Protein AF-A0A3N0E6U9-F1 (afdb_monomer)

Secondary structure (DSSP, 8-state):
-PPP-SPPPEEGGGS-GGGEE--TTSPPEEE-TTT--EEEEETTEEPP-B-TTSSSBPTTTT-BEE--S-HHHHHHHHHHHHHHHHTSPPPP-PPPPP----PPPP--------

Structure (mmCIF, N/CA/C/O backbone):
data_AF-A0A3N0E6U9-F1
#
_entry.id   AF-A0A3N0E6U9-F1
#
loop_
_atom_site.group_PDB
_atom_site.id
_atom_site.type_symbol
_atom_site.label_atom_id
_atom_site.label_alt_id
_atom_site.label_comp_id
_atom_site.label_asym_id
_atom_site.label_entity_id
_atom_site.label_seq_id
_atom_site.pdbx_PDB_ins_code
_atom_site.Cartn_x
_atom_site.Cartn_y
_atom_site.Cartn_z
_atom_site.occupancy
_atom_site.B_iso_or_equiv
_atom_site.auth_seq_id
_atom_site.auth_comp_id
_atom_site.auth_asym_id
_atom_site.auth_atom_id
_atom_site.pdbx_PDB_model_num
ATOM 1 N N . MET A 1 1 ? -2.438 11.772 -19.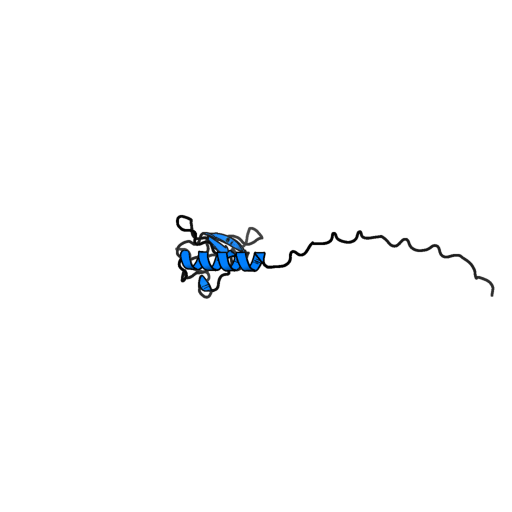300 1.00 59.00 1 MET A N 1
ATOM 2 C CA . MET A 1 1 ? -3.224 10.774 -1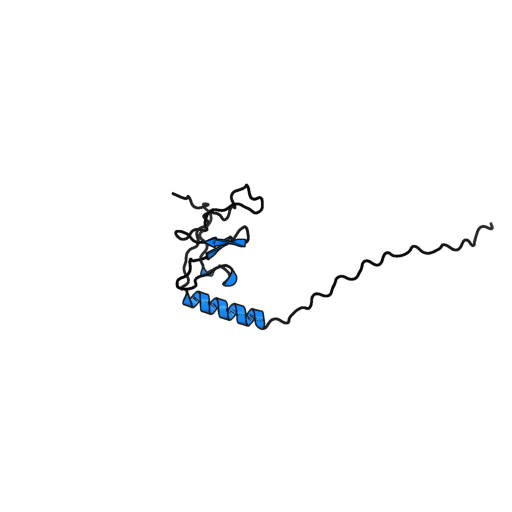8.532 1.00 59.00 1 MET A CA 1
ATOM 3 C C . MET A 1 1 ? -2.353 9.544 -18.297 1.00 59.00 1 MET A C 1
ATOM 5 O O . MET A 1 1 ? -1.831 9.013 -19.267 1.00 59.00 1 MET A O 1
ATOM 9 N N . VAL A 1 2 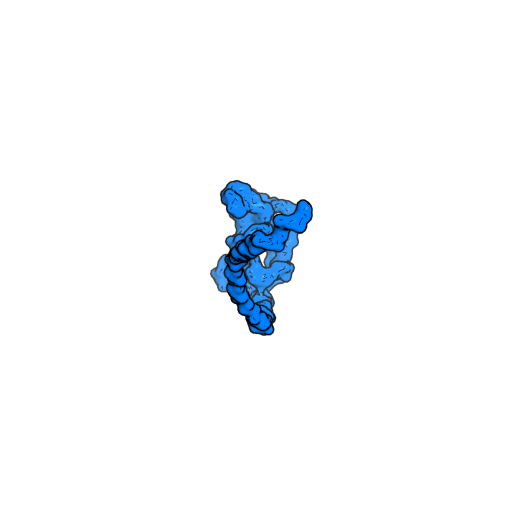? -2.124 9.113 -17.050 1.00 70.00 2 VAL A N 1
ATOM 10 C CA . VAL A 1 2 ? -1.344 7.885 -16.785 1.00 70.00 2 VAL A CA 1
ATOM 11 C C . VAL A 1 2 ? -2.238 6.677 -17.061 1.00 70.00 2 VAL A C 1
ATOM 13 O O . VAL A 1 2 ? -3.300 6.554 -16.455 1.00 70.00 2 VAL A O 1
ATOM 16 N N . ARG A 1 3 ? -1.827 5.803 -17.986 1.00 85.25 3 ARG A N 1
ATOM 17 C CA . ARG A 1 3 ? -2.516 4.530 -18.238 1.00 85.25 3 ARG A CA 1
ATOM 18 C C . ARG A 1 3 ? -2.198 3.546 -17.109 1.00 85.25 3 ARG A C 1
ATOM 20 O O . ARG A 1 3 ? -1.046 3.449 -16.686 1.00 85.25 3 ARG A O 1
ATOM 27 N N . HIS A 1 4 ? -3.218 2.835 -16.636 1.00 92.00 4 HIS A N 1
ATOM 28 C CA . HIS A 1 4 ? -3.042 1.728 -15.695 1.00 92.00 4 HIS A CA 1
ATOM 29 C C . HIS A 1 4 ? -2.279 0.578 -16.367 1.00 92.00 4 HIS A C 1
ATOM 31 O O . HIS A 1 4 ? -2.294 0.436 -17.592 1.00 92.00 4 HIS A O 1
ATOM 37 N N . ASN A 1 5 ? -1.638 -0.276 -15.575 1.00 94.06 5 ASN A N 1
ATOM 38 C CA . ASN A 1 5 ? -0.841 -1.411 -16.063 1.00 94.06 5 ASN A CA 1
ATOM 39 C C . ASN A 1 5 ? -1.668 -2.600 -16.604 1.00 94.06 5 ASN A C 1
ATOM 41 O O . ASN A 1 5 ? -1.114 -3.672 -16.818 1.00 94.06 5 ASN A O 1
ATOM 45 N N . ARG A 1 6 ? -2.980 -2.421 -16.832 1.00 95.06 6 ARG A N 1
ATOM 46 C CA . ARG A 1 6 ? -3.938 -3.444 -17.317 1.00 95.06 6 ARG A CA 1
ATOM 47 C C . ARG A 1 6 ? -4.080 -4.710 -16.453 1.00 95.06 6 ARG A C 1
ATOM 49 O O . ARG A 1 6 ? -4.792 -5.620 -16.859 1.00 95.06 6 ARG A O 1
ATOM 56 N N . ARG A 1 7 ? -3.477 -4.760 -15.264 1.00 96.06 7 ARG A N 1
ATOM 57 C CA . ARG A 1 7 ? -3.649 -5.868 -14.316 1.00 96.06 7 ARG A CA 1
ATOM 58 C C . ARG A 1 7 ? -4.983 -5.767 -13.559 1.00 96.06 7 ARG A C 1
ATOM 60 O O . ARG A 1 7 ? -5.561 -4.672 -13.510 1.00 96.06 7 ARG A O 1
ATOM 67 N N . PRO A 1 8 ? -5.459 -6.874 -12.952 1.00 97.00 8 PRO A N 1
ATOM 68 C CA . PRO A 1 8 ? -6.623 -6.859 -12.071 1.00 97.00 8 PRO A CA 1
ATOM 69 C C . PRO A 1 8 ? -6.489 -5.813 -10.964 1.00 97.00 8 PRO A C 1
ATOM 71 O O . PRO A 1 8 ? -5.385 -5.519 -10.505 1.00 97.00 8 PRO A O 1
ATOM 74 N N . VAL A 1 9 ? -7.612 -5.228 -10.552 1.00 98.00 9 VAL A N 1
ATOM 75 C CA . VAL A 1 9 ? -7.643 -4.267 -9.444 1.00 98.00 9 VAL A CA 1
ATOM 76 C C . VAL A 1 9 ? -7.455 -5.026 -8.137 1.00 98.00 9 VAL A C 1
ATOM 78 O O . VAL A 1 9 ? -8.163 -5.996 -7.901 1.00 98.00 9 VAL A O 1
ATOM 81 N N . ILE A 1 10 ? -6.542 -4.560 -7.288 1.00 97.94 10 ILE A N 1
ATOM 82 C CA . ILE A 1 10 ? -6.316 -5.162 -5.971 1.00 97.94 10 ILE A CA 1
ATOM 83 C C . ILE A 1 10 ? -7.177 -4.403 -4.953 1.00 97.94 10 ILE A C 1
ATOM 85 O O . ILE A 1 10 ? -7.005 -3.186 -4.815 1.00 97.94 10 ILE A O 1
ATOM 89 N N . PRO A 1 11 ? -8.121 -5.045 -4.258 1.00 98.25 11 PRO A N 1
ATOM 90 C CA . PRO A 1 11 ? -8.802 -4.418 -3.136 1.00 98.25 11 PRO A CA 1
ATOM 91 C C . PRO A 1 11 ? -7.835 -4.199 -1.967 1.00 98.25 11 PRO A C 1
ATOM 93 O O . PRO A 1 11 ? -6.970 -5.023 -1.674 1.00 98.25 11 PRO A O 1
ATOM 96 N N . ALA A 1 12 ? -7.981 -3.072 -1.277 1.00 97.31 12 ALA A N 1
ATOM 97 C CA . ALA A 1 12 ? -7.181 -2.745 -0.104 1.00 97.31 12 ALA A CA 1
ATOM 98 C C . ALA A 1 12 ? -7.361 -3.787 1.008 1.00 97.31 12 ALA A C 1
ATOM 100 O O . ALA A 1 12 ? -6.428 -4.037 1.770 1.00 97.31 12 ALA A O 1
ATOM 101 N N . SER A 1 13 ? -8.527 -4.432 1.071 1.00 97.12 13 SER A N 1
ATOM 102 C CA . SER A 1 13 ? -8.810 -5.517 2.002 1.00 97.12 13 SER A CA 1
ATOM 103 C C . SER A 1 13 ? -7.894 -6.733 1.857 1.00 97.12 13 SER A C 1
ATOM 105 O O . SER A 1 13 ? -7.617 -7.372 2.874 1.00 97.12 13 SER A O 1
ATOM 107 N N . GLU A 1 14 ? -7.411 -7.033 0.650 1.00 97.12 14 GLU A N 1
ATOM 108 C CA . GLU A 1 14 ? -6.507 -8.158 0.364 1.00 97.12 14 GLU A CA 1
ATOM 109 C C . GLU A 1 14 ? -5.043 -7.847 0.697 1.00 97.12 14 GLU A C 1
ATOM 111 O O . GLU A 1 14 ? -4.235 -8.757 0.879 1.00 97.12 14 GLU A O 1
ATOM 116 N N . LEU A 1 15 ? -4.685 -6.567 0.821 1.00 96.56 15 LEU A N 1
ATOM 117 C CA . LEU A 1 15 ? -3.346 -6.175 1.242 1.00 96.56 15 LEU A CA 1
ATOM 118 C C . LEU A 1 15 ? -3.146 -6.482 2.728 1.00 96.56 15 LEU A C 1
ATOM 120 O O . LEU A 1 15 ? -4.047 -6.315 3.561 1.00 96.56 15 LEU A O 1
ATOM 124 N N . ARG A 1 16 ? -1.924 -6.884 3.095 1.00 95.88 16 ARG A N 1
ATOM 125 C CA . ARG A 1 16 ? -1.571 -6.973 4.514 1.00 95.88 16 ARG A CA 1
ATOM 126 C C . ARG A 1 16 ? -1.626 -5.569 5.130 1.00 95.88 16 ARG A C 1
ATOM 128 O O . ARG A 1 16 ? -1.229 -4.609 4.466 1.00 95.88 16 ARG A O 1
ATOM 135 N N . PRO A 1 17 ? -2.048 -5.421 6.400 1.00 95.31 17 PRO A N 1
ATOM 136 C CA . PRO A 1 17 ? -2.143 -4.106 7.037 1.00 95.31 17 PRO A CA 1
ATOM 137 C C . PRO A 1 17 ? -0.826 -3.320 7.029 1.00 95.31 17 PRO A C 1
ATOM 139 O O . PRO A 1 17 ? -0.852 -2.102 6.941 1.00 95.31 17 PRO A O 1
ATOM 142 N N . ASN A 1 18 ? 0.319 -4.010 7.044 1.00 95.94 18 ASN A N 1
ATOM 143 C CA . ASN A 1 18 ? 1.659 -3.422 6.972 1.00 95.94 18 ASN A CA 1
ATOM 144 C C . ASN A 1 18 ? 2.148 -3.112 5.542 1.00 95.94 18 ASN A C 1
ATOM 146 O O . ASN A 1 18 ? 3.293 -2.714 5.370 1.00 95.94 18 ASN A O 1
ATOM 150 N N . GLN A 1 19 ? 1.326 -3.329 4.514 1.00 97.69 19 GLN A N 1
ATOM 151 C CA . GLN A 1 19 ? 1.619 -2.982 3.117 1.00 97.69 19 GLN A CA 1
ATOM 152 C C . GLN A 1 19 ? 0.784 -1.796 2.626 1.00 97.69 19 GLN A C 1
ATOM 154 O O . GLN A 1 19 ? 0.892 -1.413 1.466 1.00 97.69 19 GLN A O 1
ATOM 159 N N . LEU A 1 20 ? -0.051 -1.218 3.486 1.00 97.69 20 LEU A N 1
ATOM 160 C CA . LEU A 1 20 ? -0.936 -0.101 3.189 1.00 97.69 20 LEU A CA 1
ATOM 161 C C . LEU A 1 20 ? -0.897 0.864 4.375 1.00 97.69 20 LEU A C 1
ATOM 163 O O . LEU A 1 20 ? -0.890 0.421 5.515 1.00 97.69 20 LEU A O 1
ATOM 167 N N . SER A 1 21 ? -0.894 2.165 4.111 1.00 97.56 21 SER A N 1
ATOM 168 C CA . SER A 1 21 ? -1.066 3.208 5.120 1.00 97.56 21 SER A CA 1
ATOM 169 C C . SER A 1 21 ? -2.307 4.026 4.790 1.00 97.56 21 SER A C 1
ATOM 171 O O . SER A 1 21 ? -2.372 4.622 3.710 1.00 97.56 21 SER A O 1
ATOM 173 N N . LEU A 1 22 ? -3.282 4.035 5.707 1.00 97.12 22 LEU A N 1
ATOM 174 C CA . LEU A 1 22 ? -4.517 4.826 5.622 1.00 97.12 22 LEU A CA 1
ATOM 175 C C . LEU A 1 22 ? -4.645 5.820 6.793 1.00 97.12 22 LEU A C 1
ATOM 177 O O . LEU A 1 22 ? -5.766 6.130 7.194 1.00 97.12 22 LEU A O 1
ATOM 181 N N . TYR A 1 23 ? -3.538 6.291 7.380 1.00 96.25 23 TYR A N 1
ATOM 182 C CA . TYR A 1 23 ? -3.605 7.242 8.495 1.00 96.25 23 TYR A CA 1
ATOM 183 C C . TYR A 1 23 ? -4.391 8.513 8.110 1.00 96.25 23 TYR A C 1
ATOM 185 O O . TYR A 1 23 ? -4.128 9.103 7.058 1.00 96.25 23 TYR A O 1
ATOM 193 N N . PRO A 1 24 ? -5.368 8.951 8.930 1.00 93.69 24 PRO A N 1
ATOM 194 C CA . PRO A 1 24 ? -6.113 10.178 8.665 1.00 93.69 24 PRO A CA 1
ATOM 195 C C . PRO A 1 24 ? -5.187 11.399 8.605 1.00 93.69 24 PRO A C 1
ATOM 197 O O . PRO A 1 24 ? -4.357 11.589 9.486 1.00 93.69 24 PRO A O 1
ATOM 200 N N . GLY A 1 25 ? -5.347 12.238 7.580 1.00 94.12 25 GLY A N 1
ATOM 201 C CA . GLY A 1 25 ? -4.523 13.438 7.380 1.00 94.12 25 GLY A CA 1
ATOM 202 C C . GLY A 1 25 ? -3.189 13.191 6.666 1.00 94.12 25 GLY A C 1
ATOM 203 O O . GLY A 1 25 ? -2.564 14.150 6.218 1.00 94.12 25 GLY A O 1
ATOM 204 N N . GLU A 1 26 ? -2.786 11.934 6.476 1.00 95.50 26 GLU A N 1
ATOM 205 C CA . GLU A 1 26 ? -1.582 11.576 5.728 1.00 95.50 26 GLU A CA 1
ATOM 206 C C . GLU A 1 26 ? -1.906 11.125 4.295 1.00 95.50 26 GLU A C 1
ATOM 208 O O . GLU A 1 26 ? -3.008 10.641 4.006 1.00 95.50 26 GLU A O 1
ATOM 213 N N . PRO A 1 27 ? -0.948 11.239 3.355 1.00 95.69 27 PRO A N 1
ATOM 214 C CA . PRO A 1 27 ? -1.099 10.640 2.041 1.00 95.69 27 PRO A CA 1
ATOM 215 C C . PRO A 1 27 ? -1.278 9.127 2.152 1.00 95.69 27 PRO A C 1
ATOM 217 O O . PRO A 1 27 ? -0.476 8.434 2.775 1.00 95.69 27 PRO A O 1
ATOM 220 N N . THR A 1 28 ? -2.276 8.586 1.458 1.00 97.44 28 THR A N 1
ATOM 221 C CA . THR A 1 28 ? -2.409 7.136 1.333 1.00 97.44 28 THR A CA 1
ATOM 222 C C . THR A 1 28 ? -1.178 6.554 0.643 1.00 97.44 28 THR A C 1
ATOM 224 O O . THR A 1 28 ? -0.854 6.924 -0.491 1.00 97.44 28 THR A O 1
ATOM 227 N N . MET A 1 29 ? -0.515 5.605 1.298 1.00 98.19 29 MET A N 1
ATOM 228 C CA . MET A 1 29 ? 0.659 4.922 0.757 1.00 98.19 29 MET A CA 1
ATOM 229 C C . MET A 1 29 ? 0.441 3.422 0.688 1.00 98.19 29 MET A C 1
ATOM 231 O O . MET A 1 29 ? -0.290 2.850 1.487 1.00 98.19 29 MET A O 1
ATOM 235 N N . VAL A 1 30 ? 1.108 2.771 -0.255 1.00 98.19 30 VAL A N 1
ATOM 236 C CA . VAL A 1 30 ? 1.069 1.324 -0.425 1.00 98.19 30 VAL A CA 1
ATOM 237 C C . VAL A 1 30 ? 2.456 0.816 -0.799 1.00 98.19 30 VAL A C 1
ATOM 239 O O . VAL A 1 30 ? 3.175 1.451 -1.575 1.00 98.19 30 VAL A O 1
ATOM 242 N N . ALA A 1 31 ? 2.845 -0.327 -0.253 1.00 98.06 31 ALA A N 1
ATOM 243 C CA . ALA A 1 31 ? 3.997 -1.069 -0.734 1.00 98.06 31 ALA A CA 1
ATOM 244 C C . ALA A 1 31 ? 3.663 -1.634 -2.120 1.00 98.06 31 ALA A C 1
ATOM 246 O O . ALA A 1 31 ? 2.658 -2.323 -2.297 1.00 98.06 31 ALA A O 1
ATOM 247 N N . CYS A 1 32 ? 4.487 -1.328 -3.120 1.00 97.00 32 CYS A N 1
ATOM 248 C CA . CYS A 1 32 ? 4.307 -1.858 -4.467 1.00 97.00 32 CYS A CA 1
ATOM 249 C C . CYS A 1 32 ? 4.246 -3.400 -4.427 1.00 97.00 32 CYS A C 1
ATOM 251 O O . CYS A 1 32 ? 5.140 -4.007 -3.835 1.00 97.00 32 CYS A O 1
ATOM 253 N N . PRO A 1 33 ? 3.252 -4.050 -5.062 1.00 94.88 33 PRO A N 1
ATOM 254 C CA . PRO A 1 33 ? 3.107 -5.505 -4.993 1.00 94.88 33 PRO A CA 1
ATOM 255 C C . PRO A 1 33 ? 4.245 -6.267 -5.686 1.00 94.88 33 PRO A C 1
ATOM 257 O O . PRO A 1 33 ? 4.479 -7.421 -5.350 1.00 94.88 33 PRO A O 1
ATOM 260 N N . ASP A 1 34 ? 4.963 -5.634 -6.620 1.00 95.75 34 ASP A N 1
ATOM 261 C CA . ASP A 1 34 ? 6.059 -6.275 -7.355 1.00 95.75 34 ASP A CA 1
ATOM 262 C C . ASP A 1 34 ? 7.431 -6.059 -6.697 1.00 95.75 34 ASP A C 1
ATOM 264 O O . ASP A 1 34 ? 8.226 -6.987 -6.628 1.00 95.75 34 ASP A O 1
ATOM 268 N N . CYS A 1 35 ? 7.739 -4.846 -6.222 1.00 95.12 35 CYS A N 1
ATOM 269 C CA . CYS A 1 35 ? 9.076 -4.520 -5.696 1.00 95.12 35 CYS A CA 1
ATOM 270 C C . CYS A 1 35 ? 9.111 -4.196 -4.196 1.00 95.12 35 CYS A C 1
ATOM 272 O O . CYS A 1 35 ? 10.173 -3.898 -3.661 1.00 95.12 35 CYS A O 1
ATOM 274 N N . GLY A 1 36 ? 7.961 -4.179 -3.518 1.00 95.69 36 GLY A N 1
ATOM 275 C CA . GLY A 1 36 ? 7.847 -3.894 -2.083 1.00 95.69 36 GLY A CA 1
ATOM 276 C C . GLY A 1 36 ? 8.091 -2.437 -1.680 1.00 95.69 36 GLY A C 1
ATOM 277 O O . GLY A 1 36 ? 7.816 -2.064 -0.543 1.00 95.69 36 GLY A O 1
ATOM 278 N N . ALA A 1 37 ? 8.568 -1.585 -2.587 1.00 95.94 37 ALA A N 1
ATOM 279 C CA . ALA A 1 37 ? 8.887 -0.206 -2.256 1.00 95.94 37 ALA A CA 1
ATOM 280 C C . ALA A 1 37 ? 7.620 0.619 -1.975 1.00 95.94 37 ALA A C 1
ATOM 282 O O . ALA A 1 37 ? 6.636 0.542 -2.714 1.00 95.94 37 ALA A O 1
ATOM 283 N N . TRP A 1 38 ? 7.657 1.445 -0.929 1.00 97.50 38 TRP A N 1
ATOM 284 C CA . TRP A 1 38 ? 6.536 2.298 -0.532 1.00 97.50 38 TRP A CA 1
ATOM 285 C C . TRP A 1 38 ? 6.301 3.423 -1.528 1.00 97.50 38 TRP A C 1
ATOM 287 O O . TRP A 1 38 ? 7.218 4.170 -1.876 1.00 97.50 38 TRP A O 1
ATOM 297 N N . ARG A 1 39 ? 5.064 3.549 -2.003 1.00 97.62 39 ARG A N 1
ATOM 298 C CA . ARG A 1 39 ? 4.660 4.557 -2.981 1.00 97.62 39 ARG A CA 1
ATOM 299 C C . ARG A 1 39 ? 3.337 5.177 -2.574 1.00 97.62 39 ARG A C 1
ATOM 301 O O . ARG A 1 39 ? 2.444 4.506 -2.068 1.00 97.62 39 ARG A O 1
ATOM 308 N N . VAL A 1 40 ? 3.192 6.461 -2.868 1.00 97.44 40 VAL A N 1
ATOM 309 C CA . VAL A 1 40 ? 1.915 7.159 -2.710 1.00 97.44 40 VAL A CA 1
ATOM 310 C C . VAL A 1 40 ? 0.885 6.605 -3.699 1.00 97.44 40 VAL A C 1
ATOM 312 O O . VAL A 1 40 ? 1.206 6.337 -4.865 1.00 97.44 40 VAL A O 1
ATOM 315 N N . LEU A 1 41 ? -0.360 6.461 -3.252 1.00 96.12 41 LEU A N 1
ATOM 316 C CA . LEU A 1 41 ? -1.495 6.216 -4.133 1.00 96.12 41 LEU A CA 1
ATOM 317 C C . LEU A 1 41 ? -1.997 7.545 -4.696 1.00 96.12 41 LEU A C 1
ATOM 319 O O . LEU A 1 41 ? -2.385 8.448 -3.962 1.00 96.12 41 LEU A O 1
ATOM 323 N N . ARG A 1 42 ? -2.025 7.665 -6.025 1.00 94.00 42 ARG A N 1
ATOM 324 C CA . ARG A 1 42 ? -2.613 8.814 -6.726 1.00 94.00 42 ARG A CA 1
ATOM 325 C C . ARG A 1 42 ? -3.755 8.328 -7.594 1.00 94.00 42 ARG A C 1
ATOM 327 O O . ARG A 1 42 ? -3.537 7.496 -8.470 1.00 94.00 42 ARG A O 1
ATOM 334 N N . ARG A 1 43 ? -4.965 8.856 -7.372 1.00 93.00 43 ARG A N 1
ATOM 335 C CA . ARG A 1 43 ? -6.184 8.440 -8.100 1.00 93.00 43 ARG A CA 1
ATOM 336 C C . ARG A 1 43 ? -6.369 6.916 -8.061 1.00 93.00 43 ARG A C 1
ATOM 338 O O . ARG A 1 43 ? -6.558 6.285 -9.099 1.00 93.00 43 ARG A O 1
ATOM 345 N N . SER A 1 44 ? -6.210 6.333 -6.872 1.00 95.00 44 SER A N 1
ATOM 346 C CA . SER A 1 44 ? -6.330 4.884 -6.652 1.00 95.00 44 SER A CA 1
ATOM 347 C C . SER A 1 44 ? -5.318 4.038 -7.444 1.00 95.00 44 SER A C 1
ATOM 349 O O . SER A 1 44 ? -5.574 2.873 -7.740 1.00 95.00 44 SER A O 1
ATOM 351 N N . MET A 1 45 ? -4.164 4.609 -7.811 1.00 97.31 45 MET A N 1
ATOM 352 C CA . MET A 1 45 ? -3.084 3.901 -8.501 1.00 97.31 45 MET A CA 1
ATOM 353 C C . MET A 1 45 ? -1.736 4.092 -7.813 1.00 97.31 45 MET A C 1
ATOM 355 O O . MET A 1 45 ? -1.407 5.195 -7.373 1.00 97.31 45 MET A O 1
ATOM 359 N N . VAL A 1 46 ? -0.931 3.030 -7.790 1.00 97.69 46 VAL A N 1
ATOM 360 C CA . VAL A 1 46 ? 0.471 3.075 -7.354 1.00 97.69 46 VAL A CA 1
ATOM 361 C C . VAL A 1 46 ? 1.230 4.065 -8.233 1.00 97.69 46 VAL A C 1
ATOM 363 O O . VAL A 1 46 ? 1.231 3.930 -9.463 1.00 97.69 46 VAL A O 1
ATOM 366 N N . ALA A 1 47 ? 1.883 5.057 -7.622 1.00 96.81 47 ALA A N 1
ATOM 367 C CA . ALA A 1 47 ? 2.680 6.026 -8.364 1.00 96.81 47 ALA A CA 1
ATOM 368 C C . ALA A 1 47 ? 3.722 5.319 -9.264 1.00 96.81 47 ALA A C 1
ATOM 370 O O . ALA A 1 47 ? 4.390 4.378 -8.812 1.00 96.81 47 ALA A O 1
ATOM 371 N N . PRO A 1 48 ? 3.871 5.732 -10.538 1.00 95.88 48 PRO A N 1
ATOM 372 C CA . PRO A 1 48 ? 4.882 5.164 -11.422 1.00 95.88 48 PRO A CA 1
ATOM 373 C C . PRO A 1 48 ? 6.289 5.295 -10.838 1.00 95.88 48 PRO A C 1
ATOM 375 O O . PRO A 1 48 ? 6.642 6.342 -10.303 1.00 95.88 48 PRO A O 1
ATOM 378 N N . HIS A 1 49 ? 7.086 4.236 -10.949 1.00 95.56 49 HIS A N 1
ATOM 379 C CA . HIS A 1 49 ? 8.449 4.193 -10.425 1.00 95.56 49 HIS A CA 1
ATOM 380 C C . HIS A 1 49 ? 9.311 3.183 -11.195 1.00 95.56 49 HIS A C 1
ATOM 382 O O . HIS A 1 49 ? 8.824 2.413 -12.033 1.00 95.56 49 HIS A O 1
ATOM 388 N N . ARG A 1 50 ? 10.61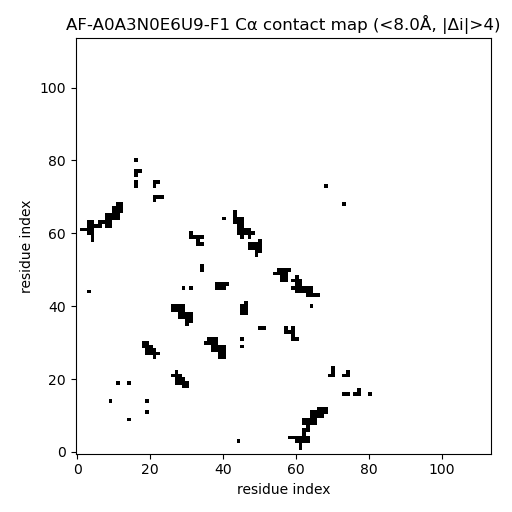5 3.207 -10.918 1.00 95.69 50 ARG A N 1
ATOM 389 C CA . ARG A 1 50 ? 11.598 2.287 -11.499 1.00 95.69 50 ARG A CA 1
ATOM 390 C C . ARG A 1 50 ? 11.728 1.011 -10.671 1.00 95.69 50 ARG A C 1
ATOM 392 O O . ARG A 1 50 ? 11.400 1.014 -9.483 1.00 95.69 50 ARG A O 1
ATOM 399 N N . ALA A 1 51 ? 12.134 -0.077 -11.318 1.00 93.31 51 ALA A N 1
ATOM 400 C CA . ALA A 1 51 ? 12.496 -1.319 -10.648 1.00 93.31 51 ALA A CA 1
ATOM 401 C C . ALA A 1 51 ? 13.818 -1.155 -9.872 1.00 93.31 51 ALA A C 1
ATOM 403 O O . ALA A 1 51 ? 14.402 -0.070 -9.842 1.00 93.31 51 ALA A O 1
ATOM 404 N N . ALA A 1 52 ? 14.279 -2.229 -9.226 1.00 88.69 52 ALA A N 1
ATOM 405 C CA . ALA A 1 52 ? 15.516 -2.216 -8.442 1.00 88.69 52 ALA A CA 1
ATOM 406 C C . ALA A 1 52 ? 16.764 -1.888 -9.285 1.00 88.69 52 ALA A C 1
ATOM 408 O O . ALA A 1 52 ? 17.723 -1.339 -8.759 1.00 88.69 52 ALA A O 1
ATOM 409 N N . ASP A 1 53 ? 16.722 -2.160 -10.592 1.00 91.50 53 ASP A N 1
ATOM 410 C CA . ASP A 1 53 ? 17.777 -1.802 -11.547 1.00 91.50 53 ASP A CA 1
ATOM 411 C C . ASP A 1 53 ? 17.876 -0.290 -11.845 1.00 91.50 53 ASP A C 1
ATOM 413 O O . ASP A 1 53 ? 18.752 0.131 -12.596 1.00 91.50 53 ASP A O 1
ATOM 417 N N . GLY A 1 54 ? 16.954 0.530 -11.323 1.00 90.62 54 GLY A N 1
ATOM 418 C CA . GLY A 1 54 ? 16.898 1.980 -11.534 1.00 90.62 54 GLY A CA 1
ATOM 419 C C . GLY A 1 54 ? 16.477 2.427 -12.942 1.00 90.62 54 GLY A C 1
ATOM 420 O O . GLY A 1 54 ? 16.106 3.587 -13.128 1.00 90.62 54 GLY A O 1
ATOM 421 N N . ASN A 1 55 ? 16.437 1.521 -13.917 1.00 92.88 55 ASN A N 1
ATOM 422 C CA . ASN A 1 55 ? 16.289 1.839 -15.336 1.00 92.88 55 ASN A CA 1
ATOM 423 C C . ASN A 1 55 ? 14.939 1.386 -15.889 1.00 92.88 55 ASN A C 1
ATOM 425 O O . ASN A 1 55 ? 14.231 2.156 -16.555 1.00 92.88 55 ASN A O 1
ATOM 429 N N . THR A 1 56 ? 14.519 0.161 -15.590 1.00 95.31 56 THR A N 1
ATOM 430 C CA . THR A 1 56 ? 13.264 -0.371 -16.115 1.00 95.31 56 THR A CA 1
ATOM 431 C C . THR A 1 56 ? 12.080 0.149 -15.308 1.00 95.31 56 THR A C 1
ATOM 433 O O . THR A 1 56 ? 12.170 0.490 -14.126 1.00 95.31 56 THR A O 1
ATOM 436 N N . ARG A 1 57 ? 10.926 0.296 -15.964 1.00 95.19 57 ARG A N 1
ATOM 437 C CA . ARG A 1 57 ? 9.689 0.651 -15.261 1.00 95.19 57 ARG A CA 1
ATOM 438 C C . ARG A 1 57 ? 9.232 -0.559 -14.453 1.00 95.19 57 ARG A C 1
ATOM 440 O O . ARG A 1 57 ? 9.058 -1.632 -15.019 1.00 95.19 57 ARG A O 1
ATOM 447 N N . CYS A 1 58 ? 8.961 -0.369 -13.161 1.00 97.12 58 CYS A N 1
ATOM 448 C CA . CYS A 1 58 ? 8.449 -1.458 -12.335 1.00 97.12 58 CYS A CA 1
ATOM 449 C C . CYS A 1 58 ? 7.069 -1.918 -12.859 1.00 97.12 58 CYS A C 1
ATOM 451 O O . CYS A 1 58 ? 6.209 -1.051 -13.067 1.00 97.12 58 CYS A O 1
ATOM 453 N N . PRO A 1 59 ? 6.813 -3.232 -13.029 1.00 96.00 59 PRO A N 1
ATOM 454 C CA . PRO A 1 59 ? 5.519 -3.748 -13.496 1.00 96.00 59 PRO A CA 1
ATOM 455 C C . PRO A 1 59 ? 4.321 -3.351 -12.613 1.00 96.00 59 PRO A C 1
ATOM 457 O O . PRO A 1 59 ? 3.205 -3.174 -13.111 1.00 96.00 59 PRO A O 1
ATOM 460 N N . GLY A 1 60 ? 4.564 -3.121 -11.319 1.00 96.75 60 GLY A N 1
ATOM 461 C CA . GLY A 1 60 ? 3.567 -2.633 -10.359 1.00 96.75 60 GLY A CA 1
ATOM 462 C C . GLY A 1 60 ? 3.254 -1.139 -10.471 1.00 96.75 60 GLY A C 1
ATOM 463 O O . GLY A 1 60 ? 2.351 -0.629 -9.810 1.00 96.75 60 GLY A O 1
ATOM 464 N N . SER A 1 61 ? 3.968 -0.402 -11.324 1.00 96.62 61 SER A N 1
ATOM 465 C CA . SER A 1 61 ? 3.665 1.002 -11.611 1.00 96.62 61 SER A CA 1
ATOM 466 C C . SER A 1 61 ? 2.269 1.158 -12.200 1.00 96.62 61 SER A C 1
ATOM 468 O O . SER A 1 61 ? 1.942 0.506 -13.186 1.00 96.62 61 SER A O 1
ATOM 470 N N . ALA A 1 62 ? 1.489 2.115 -11.698 1.00 96.88 62 ALA A N 1
ATOM 471 C CA . ALA A 1 62 ? 0.104 2.339 -12.116 1.00 96.88 62 ALA A CA 1
ATOM 472 C C . ALA A 1 62 ? -0.822 1.121 -11.907 1.00 96.88 62 ALA A C 1
ATOM 474 O O . ALA A 1 62 ? -1.849 1.000 -12.581 1.00 96.88 62 ALA A O 1
ATOM 475 N N . GLN A 1 63 ? -0.471 0.236 -10.967 1.00 97.88 63 GLN A N 1
ATOM 476 C CA . GLN A 1 63 ? -1.370 -0.787 -10.444 1.00 97.88 63 GLN A CA 1
ATOM 477 C C . GLN A 1 63 ? -2.559 -0.119 -9.753 1.00 97.88 63 GLN A C 1
ATOM 479 O O . GLN A 1 63 ? -2.370 0.781 -8.934 1.00 97.88 63 GLN A O 1
ATOM 484 N N . ARG A 1 64 ? -3.780 -0.555 -10.073 1.00 97.81 64 ARG A N 1
ATOM 485 C CA . ARG A 1 64 ? -5.003 -0.050 -9.439 1.00 97.81 64 ARG A CA 1
ATOM 486 C C . ARG A 1 64 ? -5.220 -0.723 -8.091 1.00 97.81 64 ARG A C 1
ATOM 488 O O . ARG A 1 64 ? -5.221 -1.953 -8.023 1.00 97.81 64 ARG A O 1
ATOM 495 N N . ILE A 1 65 ? -5.448 0.099 -7.070 1.00 97.62 65 ILE A N 1
ATOM 496 C CA . ILE A 1 65 ? -5.827 -0.315 -5.722 1.00 97.62 65 ILE A CA 1
ATOM 497 C C . ILE A 1 65 ? -7.215 0.256 -5.417 1.00 97.62 65 ILE A C 1
ATOM 499 O O . ILE A 1 65 ? -7.397 1.474 -5.430 1.00 97.62 65 ILE A O 1
ATOM 503 N N . ARG A 1 66 ? -8.202 -0.601 -5.147 1.00 97.81 66 ARG A N 1
ATOM 504 C CA . ARG A 1 66 ? -9.542 -0.173 -4.720 1.00 97.81 66 ARG A CA 1
ATOM 505 C C . ARG A 1 66 ? -9.541 0.006 -3.206 1.00 97.81 66 ARG A C 1
ATOM 507 O O . ARG A 1 66 ? -9.384 -0.969 -2.486 1.00 97.81 66 ARG A O 1
ATOM 514 N N . LEU A 1 67 ? -9.732 1.234 -2.729 1.00 96.75 67 LEU A N 1
ATOM 515 C CA . LEU A 1 67 ? -9.844 1.521 -1.297 1.00 96.75 67 LEU A CA 1
ATOM 516 C C . LEU A 1 67 ? -11.240 1.133 -0.795 1.00 96.75 67 LEU A C 1
ATOM 518 O O . LEU A 1 67 ? -12.162 1.939 -0.816 1.00 96.75 67 LEU A O 1
ATOM 522 N N . ASP A 1 68 ? -11.392 -0.122 -0.392 1.00 97.38 68 ASP A N 1
ATOM 523 C CA . ASP A 1 68 ? -12.619 -0.706 0.161 1.00 97.38 68 ASP A CA 1
ATOM 524 C C . ASP A 1 68 ? -12.583 -0.882 1.685 1.00 97.38 68 ASP A C 1
ATOM 526 O O . ASP A 1 68 ? -13.489 -1.465 2.276 1.00 97.38 68 ASP A O 1
ATOM 530 N N . LEU A 1 69 ? -11.544 -0.345 2.323 1.00 95.06 69 LEU A N 1
ATOM 531 C CA . LEU A 1 69 ? -11.412 -0.241 3.767 1.00 95.06 69 LEU A CA 1
ATOM 532 C C . LEU A 1 69 ? -11.474 1.222 4.190 1.00 95.06 69 LEU A C 1
ATOM 534 O O . LEU A 1 69 ? -10.889 2.095 3.547 1.00 95.06 69 LEU A O 1
ATOM 538 N N . THR A 1 70 ? -12.113 1.474 5.328 1.00 96.50 70 THR A N 1
ATOM 539 C CA . THR A 1 70 ? -12.009 2.766 6.006 1.00 96.50 70 THR A CA 1
ATOM 540 C C . THR A 1 70 ? -10.683 2.859 6.776 1.00 96.50 70 THR A C 1
ATOM 542 O O . THR A 1 70 ? -10.144 1.826 7.193 1.00 96.50 70 THR A O 1
ATOM 545 N N . PRO A 1 71 ? -10.167 4.076 7.041 1.00 96.94 71 PRO A N 1
ATOM 546 C CA . PRO A 1 71 ? -9.017 4.282 7.925 1.00 96.94 71 PRO A CA 1
ATOM 547 C C . PRO A 1 71 ? -9.144 3.576 9.282 1.00 96.94 71 PRO A C 1
ATOM 549 O O . PRO A 1 71 ? -8.206 2.923 9.729 1.00 96.94 71 PRO A O 1
ATOM 552 N N . GLY A 1 72 ? -10.324 3.640 9.912 1.00 97.31 72 GLY A N 1
ATOM 553 C CA . GLY A 1 72 ? -10.581 2.983 11.197 1.00 97.31 72 GLY A CA 1
ATOM 554 C C . GLY A 1 72 ? -10.525 1.455 11.115 1.00 97.31 72 GLY A C 1
ATOM 555 O O . GLY A 1 72 ? -9.894 0.819 11.956 1.00 97.31 72 GLY A O 1
ATOM 556 N N . ALA A 1 73 ? -11.115 0.858 10.072 1.00 97.38 73 ALA A N 1
ATOM 557 C CA . ALA A 1 73 ? -11.063 -0.590 9.861 1.00 97.38 73 ALA A CA 1
ATOM 558 C C . ALA A 1 73 ? -9.632 -1.077 9.580 1.00 97.38 73 ALA A C 1
ATOM 560 O O . ALA A 1 73 ? -9.212 -2.119 10.086 1.00 97.38 73 ALA A O 1
ATOM 561 N N . TRP A 1 74 ? -8.861 -0.314 8.802 1.00 97.94 74 TRP A N 1
ATOM 562 C CA . TRP A 1 74 ? -7.444 -0.594 8.584 1.00 97.94 74 TRP A CA 1
ATOM 563 C C . TRP A 1 74 ? -6.632 -0.490 9.881 1.00 97.94 74 TRP A C 1
ATOM 565 O O . TRP A 1 74 ? -5.862 -1.404 10.174 1.00 97.94 74 TRP A O 1
ATOM 575 N N . LEU A 1 75 ? -6.844 0.552 10.693 1.00 97.44 75 LEU A N 1
ATOM 576 C CA . LEU A 1 75 ? -6.142 0.720 11.966 1.00 97.44 75 LEU A CA 1
ATOM 577 C C . LEU A 1 75 ? -6.446 -0.432 12.933 1.00 97.44 75 LEU A C 1
ATOM 579 O O . LEU A 1 75 ? -5.526 -0.984 13.532 1.00 97.44 75 LEU A O 1
ATOM 583 N N . ALA A 1 76 ? -7.708 -0.857 13.034 1.00 97.12 76 ALA A N 1
ATOM 584 C CA . ALA A 1 76 ? -8.087 -2.015 13.842 1.00 97.12 76 ALA A CA 1
ATOM 585 C C . ALA A 1 76 ? -7.358 -3.292 13.381 1.00 97.12 76 ALA A C 1
ATOM 587 O O . ALA A 1 76 ? -6.787 -4.016 14.197 1.00 97.12 76 ALA A O 1
ATOM 588 N N . ARG A 1 77 ? -7.297 -3.536 12.062 1.00 97.38 77 ARG A N 1
ATOM 589 C CA . ARG A 1 77 ? -6.540 -4.661 11.485 1.00 97.38 77 ARG A CA 1
ATOM 590 C C . ARG A 1 77 ? -5.042 -4.569 11.770 1.00 97.38 77 ARG A C 1
ATOM 592 O O . ARG A 1 77 ? -4.420 -5.597 12.029 1.00 97.38 77 ARG A O 1
ATOM 599 N N . LEU A 1 78 ? -4.464 -3.369 11.707 1.00 97.06 78 LEU A N 1
ATOM 600 C CA . LEU A 1 78 ? -3.055 -3.143 12.017 1.00 97.06 78 LEU A CA 1
ATOM 601 C C . LEU A 1 78 ? -2.760 -3.488 13.480 1.00 97.06 78 LEU A C 1
ATOM 603 O O . LEU A 1 78 ? -1.832 -4.249 13.733 1.00 97.06 78 LEU A O 1
ATOM 607 N N . ARG A 1 79 ? -3.592 -3.031 14.424 1.00 97.31 79 ARG A N 1
ATOM 608 C CA . ARG A 1 79 ? -3.424 -3.348 15.852 1.00 97.31 79 ARG A CA 1
ATOM 609 C C . ARG A 1 79 ? -3.530 -4.838 16.141 1.00 97.31 79 ARG A C 1
ATOM 611 O O . ARG A 1 79 ? -2.685 -5.373 16.848 1.00 97.31 79 ARG A O 1
ATOM 618 N N . ILE A 1 80 ? -4.495 -5.532 15.533 1.00 96.75 80 ILE A N 1
ATOM 619 C CA . ILE A 1 80 ? -4.589 -6.996 15.644 1.00 96.75 80 ILE A CA 1
ATOM 620 C C . ILE A 1 80 ? -3.297 -7.651 15.137 1.00 96.75 80 ILE A C 1
ATOM 622 O O . I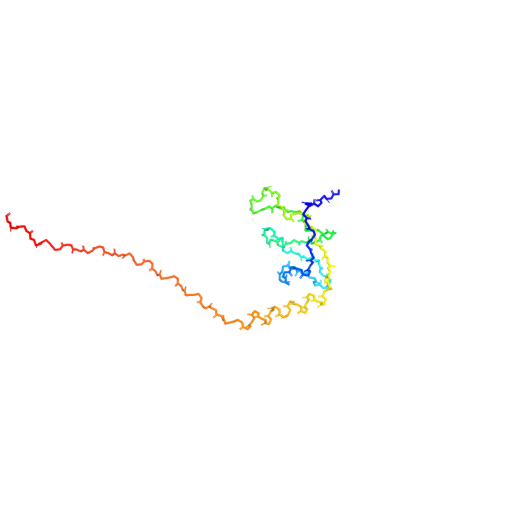LE A 1 80 ? -2.743 -8.518 15.810 1.00 96.75 80 ILE A O 1
ATOM 626 N N . ALA A 1 81 ? -2.790 -7.230 13.974 1.00 94.81 81 ALA A N 1
ATOM 627 C CA . ALA A 1 81 ? -1.562 -7.781 13.408 1.00 94.81 81 ALA A CA 1
ATOM 628 C C . ALA A 1 81 ? -0.332 -7.525 14.298 1.00 94.81 81 ALA A C 1
ATOM 630 O O . ALA A 1 81 ? 0.497 -8.420 14.451 1.00 94.81 81 ALA A O 1
ATOM 631 N N . GLU A 1 82 ? -0.227 -6.344 14.908 1.00 95.56 82 GLU A N 1
ATOM 632 C CA . GLU A 1 82 ? 0.829 -6.003 15.868 1.00 95.56 82 GLU A CA 1
ATOM 633 C C . GLU A 1 82 ? 0.752 -6.868 17.129 1.00 95.56 82 GLU A C 1
ATOM 635 O O . GLU A 1 82 ? 1.762 -7.447 17.525 1.00 95.56 82 GLU A O 1
ATOM 640 N N . THR A 1 83 ? -0.438 -7.033 17.719 1.00 95.12 83 THR A N 1
ATOM 641 C CA . THR A 1 83 ? -0.637 -7.923 18.872 1.00 95.12 83 THR A CA 1
ATOM 642 C C . THR A 1 83 ? -0.2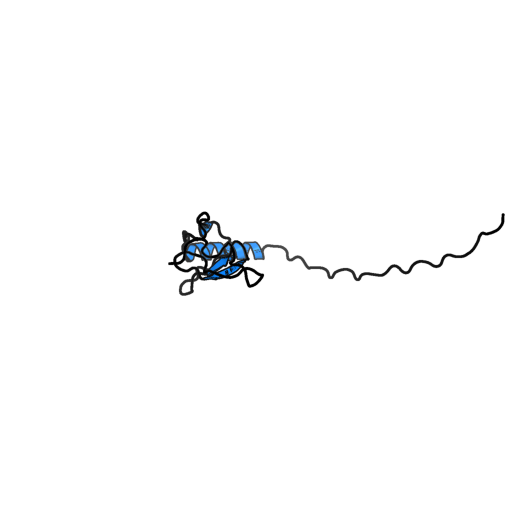16 -9.351 18.532 1.00 95.12 83 THR A C 1
ATOM 644 O O . T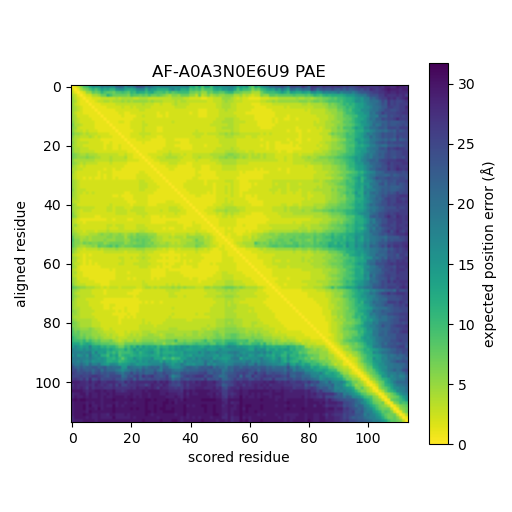HR A 1 83 ? 0.572 -9.950 19.257 1.00 95.12 83 THR A O 1
ATOM 647 N N . GLN A 1 84 ? -0.670 -9.887 17.396 1.00 93.12 84 GLN A N 1
ATOM 648 C CA . GLN A 1 84 ? -0.307 -11.238 16.956 1.00 93.12 84 GLN A CA 1
ATOM 649 C C . GLN A 1 84 ? 1.193 -11.388 16.681 1.00 93.12 84 GLN A C 1
ATOM 651 O O . GLN A 1 84 ? 1.766 -12.440 16.954 1.00 93.12 84 GLN A O 1
ATOM 656 N N . ALA A 1 85 ? 1.846 -10.354 16.146 1.00 91.12 85 ALA A N 1
ATOM 657 C CA . ALA A 1 85 ? 3.291 -10.356 15.960 1.00 91.12 85 ALA A CA 1
ATOM 658 C C . ALA A 1 85 ? 4.037 -10.348 17.303 1.00 91.12 85 ALA A C 1
ATOM 660 O O . ALA A 1 85 ? 5.010 -11.084 17.443 1.00 91.12 85 ALA A O 1
ATOM 661 N N . GLY A 1 86 ? 3.558 -9.580 18.285 1.00 90.56 86 GLY A N 1
ATOM 662 C CA . GLY A 1 86 ? 4.135 -9.505 19.630 1.00 90.56 86 GLY A CA 1
ATOM 663 C C . GLY A 1 86 ? 3.989 -10.790 20.451 1.00 90.56 86 GLY A C 1
ATOM 664 O O . GLY A 1 86 ? 4.840 -11.073 21.286 1.00 90.56 86 GLY A O 1
ATOM 665 N N . LEU A 1 87 ? 2.962 -11.605 20.184 1.00 91.94 87 LEU A N 1
ATOM 666 C CA . LEU A 1 87 ? 2.788 -12.922 20.817 1.00 91.94 87 LEU A CA 1
ATOM 667 C C . LEU A 1 87 ? 3.793 -13.977 20.323 1.00 91.94 87 LEU A C 1
ATOM 669 O O . LEU A 1 87 ? 3.895 -15.055 20.910 1.00 91.94 87 LEU A O 1
ATOM 673 N N . ARG A 1 88 ? 4.521 -13.715 19.231 1.00 87.50 88 ARG A N 1
ATOM 674 C CA . ARG A 1 88 ? 5.492 -14.675 18.694 1.00 87.50 88 ARG A CA 1
ATOM 675 C C . ARG A 1 88 ? 6.700 -14.763 19.616 1.00 87.50 88 ARG A C 1
ATOM 677 O O . ARG A 1 88 ? 7.249 -13.749 20.040 1.00 87.50 88 ARG A O 1
ATOM 684 N N . ARG A 1 89 ? 7.165 -15.989 19.870 1.00 86.94 89 ARG A N 1
ATOM 685 C CA . ARG A 1 89 ? 8.416 -16.212 20.597 1.00 86.94 89 ARG A CA 1
ATOM 686 C C . ARG A 1 89 ? 9.574 -15.598 19.798 1.00 86.94 89 ARG A C 1
ATOM 688 O O . ARG A 1 89 ? 9.723 -15.942 18.623 1.00 86.94 89 ARG A O 1
ATOM 695 N N . PRO A 1 90 ? 10.406 -14.739 20.404 1.00 82.75 90 PRO A N 1
ATOM 696 C CA . PRO A 1 90 ? 11.582 -14.223 19.727 1.00 82.75 90 PRO A CA 1
ATOM 697 C C . PRO A 1 90 ? 12.556 -15.371 19.448 1.00 82.75 90 PRO A C 1
ATOM 699 O O . PRO A 1 90 ? 12.892 -16.158 20.336 1.00 82.75 90 PRO A O 1
ATOM 702 N N . THR A 1 91 ? 13.006 -15.470 18.202 1.00 85.81 91 THR A N 1
ATOM 703 C CA . THR A 1 91 ? 14.129 -16.325 17.816 1.00 85.81 91 THR A CA 1
ATOM 704 C C . THR A 1 91 ? 15.416 -15.528 17.925 1.00 85.81 91 THR A C 1
ATOM 706 O O . THR A 1 91 ? 15.589 -14.523 17.237 1.00 85.81 91 THR A O 1
ATOM 709 N N . THR A 1 92 ? 16.336 -15.996 18.760 1.00 88.56 92 THR A N 1
ATOM 710 C CA . THR A 1 92 ? 17.705 -15.483 18.783 1.00 88.56 92 THR A CA 1
ATOM 711 C C . THR A 1 92 ? 18.463 -16.082 17.605 1.00 88.56 92 THR A C 1
ATOM 713 O O . THR A 1 92 ? 18.647 -17.299 17.542 1.00 88.56 92 THR A O 1
ATOM 716 N N . VAL A 1 93 ? 18.905 -15.239 16.670 1.00 86.94 93 VAL A N 1
ATOM 717 C CA . VAL A 1 93 ? 19.846 -15.662 15.626 1.00 86.94 93 VAL A CA 1
ATOM 718 C C . VAL A 1 93 ? 21.167 -15.973 16.315 1.00 86.94 93 VAL A C 1
ATOM 720 O O . VAL A 1 93 ? 21.799 -15.086 16.889 1.00 86.94 93 VAL A O 1
ATOM 723 N N . ARG A 1 94 ? 21.569 -17.246 16.301 1.00 88.12 94 ARG A N 1
ATOM 724 C CA . ARG A 1 94 ? 22.910 -17.618 16.747 1.00 88.12 94 ARG A CA 1
ATOM 725 C C . ARG A 1 94 ? 23.909 -17.103 15.706 1.00 88.12 94 ARG A C 1
ATOM 727 O O . ARG A 1 94 ? 23.629 -17.238 14.513 1.00 88.12 94 ARG A O 1
ATOM 734 N N . PRO A 1 95 ? 25.040 -16.516 16.128 1.00 83.12 95 PRO A N 1
ATOM 735 C CA . PRO A 1 95 ? 26.144 -16.245 15.218 1.00 83.12 95 PRO A CA 1
ATOM 736 C C . PRO A 1 95 ? 26.486 -17.510 14.427 1.00 83.12 95 PRO A C 1
ATOM 738 O O . PRO A 1 95 ? 26.389 -18.612 14.970 1.00 83.12 95 PRO A O 1
ATOM 741 N N . ALA A 1 96 ? 26.850 -17.350 13.155 1.00 82.00 96 ALA A N 1
ATOM 742 C CA . ALA A 1 96 ? 27.350 -18.467 12.367 1.00 82.00 96 ALA A CA 1
ATOM 743 C C . ALA A 1 96 ? 28.581 -19.061 13.065 1.00 82.00 96 ALA A C 1
ATOM 745 O O . ALA A 1 96 ? 29.423 -18.305 13.562 1.00 82.00 96 ALA A O 1
ATOM 746 N N . ASP A 1 97 ? 28.677 -20.392 13.107 1.00 78.19 97 ASP A N 1
ATOM 747 C CA . ASP A 1 97 ? 29.883 -21.039 13.614 1.00 78.19 97 ASP A CA 1
ATOM 748 C C . ASP A 1 97 ? 31.082 -20.573 12.773 1.00 78.19 97 ASP A C 1
ATOM 750 O O . ASP A 1 97 ? 30.981 -20.508 11.540 1.00 78.19 97 ASP A O 1
ATOM 754 N N . PRO A 1 98 ? 32.210 -20.207 13.408 1.00 79.62 98 PRO A N 1
ATOM 755 C CA . PRO A 1 98 ? 33.403 -19.840 12.668 1.00 79.62 98 PRO A CA 1
ATOM 756 C C . PRO A 1 98 ? 33.830 -21.027 11.804 1.00 79.62 98 PRO A C 1
ATOM 758 O O . PRO A 1 98 ? 33.832 -22.174 12.255 1.00 79.62 98 PRO A O 1
ATOM 761 N N . HIS A 1 99 ? 34.196 -20.754 10.553 1.00 72.00 99 HIS A N 1
ATOM 762 C CA . HIS A 1 99 ? 34.720 -21.773 9.655 1.00 72.00 99 HIS A CA 1
ATOM 763 C C . HIS A 1 99 ? 36.086 -22.239 10.179 1.00 72.00 99 HIS A C 1
ATOM 765 O O . HIS A 1 99 ? 37.109 -21.616 9.903 1.00 72.00 99 HIS A O 1
ATOM 771 N N . ILE A 1 100 ? 36.114 -23.315 10.969 1.00 71.25 100 ILE A N 1
ATOM 772 C CA . ILE A 1 100 ? 37.368 -23.931 11.406 1.00 71.25 100 ILE A CA 1
ATOM 773 C C . ILE A 1 100 ? 37.927 -24.706 10.210 1.00 71.25 100 ILE A C 1
ATOM 775 O O . ILE A 1 100 ? 37.406 -25.763 9.849 1.00 71.25 100 ILE A O 1
ATOM 779 N N . GLU A 1 101 ? 38.976 -24.178 9.575 1.00 64.19 101 GLU A N 1
ATOM 780 C CA . GLU A 1 101 ? 39.760 -24.951 8.613 1.00 64.19 101 GLU A CA 1
ATOM 781 C C . GLU A 1 101 ? 40.316 -26.203 9.299 1.00 64.19 101 GLU A C 1
ATOM 783 O O . GLU A 1 101 ? 40.989 -26.146 10.331 1.00 64.19 101 GLU A O 1
ATOM 788 N N . ARG A 1 102 ? 40.003 -27.365 8.728 1.00 63.50 102 ARG A N 1
ATOM 789 C CA . ARG A 1 102 ? 40.509 -28.651 9.196 1.00 63.50 102 ARG A CA 1
ATOM 790 C C . ARG A 1 102 ? 41.980 -28.741 8.787 1.00 63.50 102 ARG A C 1
ATOM 792 O O . ARG A 1 102 ? 42.268 -28.897 7.605 1.00 63.50 102 ARG A O 1
ATOM 799 N N . VAL A 1 103 ? 42.905 -28.649 9.743 1.00 66.00 103 VAL A N 1
ATOM 800 C CA . VAL A 1 103 ? 44.332 -28.901 9.481 1.00 66.00 103 VAL A CA 1
ATOM 801 C C . VAL A 1 103 ? 44.483 -30.365 9.035 1.00 66.00 103 VAL A C 1
ATOM 803 O O . VAL A 1 103 ? 44.092 -31.258 9.793 1.00 66.00 103 VAL A O 1
ATOM 806 N N . PRO A 1 104 ? 44.995 -30.654 7.823 1.00 60.16 104 PRO A N 1
ATOM 807 C CA . PRO A 1 104 ? 45.193 -32.028 7.385 1.00 60.16 104 PRO A CA 1
ATOM 808 C C . PRO A 1 104 ? 46.307 -32.689 8.205 1.00 60.16 104 PRO A C 1
ATOM 810 O O . PRO A 1 104 ? 47.379 -32.122 8.416 1.00 60.16 104 PRO A O 1
ATOM 813 N N . GLY A 1 105 ? 46.007 -33.889 8.705 1.00 53.38 105 GLY A N 1
ATOM 814 C CA . GLY A 1 105 ? 46.862 -34.660 9.598 1.00 53.38 105 GLY A CA 1
ATOM 815 C C . GLY A 1 105 ? 48.184 -35.086 8.958 1.00 53.38 105 GLY A C 1
ATOM 816 O O . GLY A 1 105 ? 48.247 -35.470 7.792 1.00 53.38 105 GLY A O 1
ATOM 817 N N . ARG A 1 106 ? 49.234 -35.043 9.780 1.00 52.44 106 ARG A N 1
ATOM 818 C CA . ARG A 1 106 ? 50.548 -35.648 9.554 1.00 52.44 106 ARG A CA 1
ATOM 819 C C . ARG A 1 106 ? 50.375 -37.151 9.298 1.00 52.44 106 ARG A C 1
ATOM 821 O O . ARG A 1 106 ? 49.857 -37.853 10.158 1.00 52.44 106 ARG A O 1
ATOM 828 N N . VAL A 1 107 ? 50.792 -37.629 8.127 1.00 56.00 107 VAL A N 1
ATOM 829 C CA . VAL A 1 107 ? 50.914 -39.066 7.848 1.00 56.00 107 VAL A CA 1
ATOM 830 C C . VAL A 1 107 ? 52.242 -39.560 8.424 1.00 56.00 107 VAL A C 1
ATOM 832 O O . VAL A 1 107 ? 53.308 -39.105 8.011 1.00 56.00 107 VAL A O 1
ATOM 835 N N . ASP A 1 108 ? 52.182 -40.453 9.410 1.00 49.66 108 ASP A N 1
ATOM 836 C CA . ASP A 1 108 ? 53.362 -41.148 9.917 1.00 49.66 108 ASP A CA 1
ATOM 837 C C . ASP A 1 108 ? 53.797 -42.205 8.893 1.00 49.66 108 ASP A C 1
ATOM 839 O O . ASP A 1 108 ? 53.054 -43.123 8.542 1.00 49.66 108 ASP A O 1
ATOM 843 N N . ALA A 1 109 ? 55.014 -42.039 8.376 1.00 49.41 109 ALA A N 1
ATOM 844 C CA . ALA A 1 109 ? 5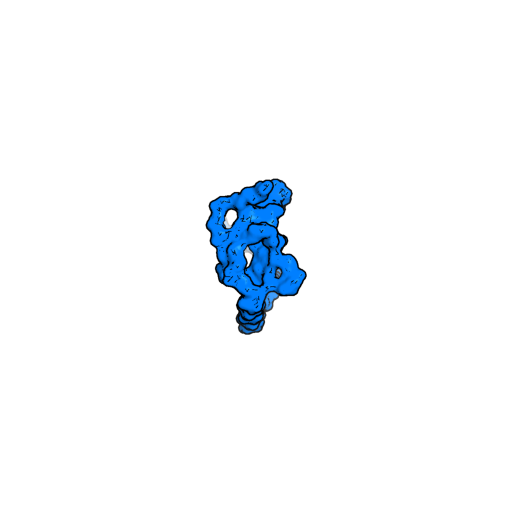5.652 -42.963 7.455 1.00 49.41 109 ALA A CA 1
ATOM 845 C C . ALA A 1 109 ? 56.137 -44.207 8.214 1.00 49.41 109 ALA A C 1
ATOM 847 O O . ALA A 1 109 ? 57.234 -44.214 8.767 1.00 49.41 109 ALA A O 1
ATOM 848 N N . ALA A 1 110 ? 55.331 -45.266 8.237 1.00 51.34 110 ALA A N 1
ATOM 849 C CA . ALA A 1 110 ? 55.770 -46.585 8.685 1.00 51.34 110 ALA A CA 1
ATOM 850 C C . ALA A 1 110 ? 54.994 -47.696 7.964 1.00 51.34 110 ALA A C 1
ATOM 852 O O . ALA A 1 110 ? 53.993 -48.189 8.473 1.00 51.34 110 ALA A O 1
ATOM 853 N N . ASN A 1 111 ? 55.437 -48.050 6.752 1.00 46.69 111 ASN A N 1
ATOM 854 C CA . ASN A 1 111 ? 55.567 -49.439 6.279 1.00 46.69 111 ASN A CA 1
ATOM 855 C C . ASN A 1 111 ? 55.966 -49.468 4.797 1.00 46.69 111 ASN A C 1
ATOM 857 O O . ASN A 1 111 ? 55.127 -49.381 3.905 1.00 46.69 111 ASN A O 1
ATOM 861 N N . ALA A 1 112 ? 57.263 -49.636 4.552 1.00 39.66 112 ALA A N 1
ATOM 862 C CA . ALA A 1 112 ? 57.799 -50.117 3.286 1.00 39.66 112 ALA A CA 1
ATOM 863 C C . ALA A 1 112 ? 58.835 -51.202 3.610 1.00 39.66 112 ALA A C 1
ATOM 865 O O . ALA A 1 112 ? 60.013 -50.914 3.799 1.00 39.66 112 ALA A O 1
ATOM 866 N N . ALA A 1 113 ? 58.360 -52.438 3.753 1.00 40.28 113 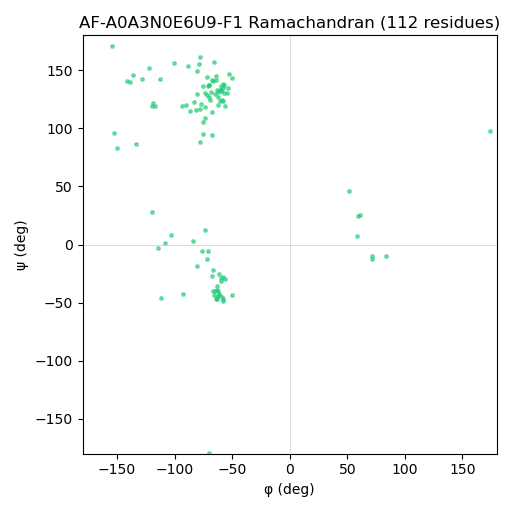ALA A N 1
ATOM 867 C CA . ALA A 1 113 ? 59.181 -53.642 3.752 1.00 40.28 113 ALA A CA 1
ATOM 868 C C . ALA A 1 113 ? 58.322 -54.817 3.263 1.00 40.28 113 ALA A C 1
ATOM 870 O O . ALA A 1 113 ? 57.561 -55.396 4.038 1.00 40.28 113 ALA A O 1
ATOM 871 N N . ALA A 1 114 ? 58.425 -55.110 1.966 1.00 37.94 114 ALA A N 1
ATOM 872 C CA . ALA A 1 114 ? 58.187 -56.415 1.352 1.00 37.94 114 ALA A CA 1
ATOM 873 C C . ALA A 1 114 ? 58.882 -56.431 -0.014 1.00 37.94 114 ALA A C 1
ATOM 875 O O . ALA A 1 114 ? 58.640 -55.478 -0.791 1.00 37.94 114 ALA A O 1
#

Solvent-accessible surface area (backbone atoms only — not comparable to full-atom values): 7240 Å² total; per-residue (Å²): 132,89,72,61,58,81,64,80,70,42,49,47,72,79,48,55,54,92,38,47,43,55,58,87,96,53,81,42,30,32,37,33,89,72,79,60,53,78,32,50,50,55,94,48,14,33,48,75,48,55,35,95,82,68,72,50,72,29,82,38,26,23,35,40,42,43,80,78,56,53,48,67,60,45,51,53,50,35,52,53,51,50,53,59,57,66,71,50,81,84,78,81,82,72,78,78,79,78,86,74,79,79,77,80,77,85,80,82,90,81,87,89,87,132

Foldseek 3Di:
DDDALPDDEAEPVPDQLVQWAQDPPDFTWGQQPQARDIAGQDPQFGDWAAHPVRPHTGSSHRHGYHHPDHNVRSVVSVVVVVVVVVPDDDDDDDPDDPPPDDDDDDDDDDDDDD

Organism: NCBI:txid2487137

Radius of gyration: 26.35 Å; Cα contacts (8 Å, |Δi|>4): 139; chains: 1; bounding box: 72×70×39 Å

Sequence (114 aa):
MVRHNRRPVIPASELRPNQLSLYPGEPTMVACPDCGAWRVLRRSMVAPHRAADGNTRCPGSAQRIRLDLTPGAWLARLRIAETQAGLRRPTTVRPADPHIERVPGRVDAANAAA

Mean predicted aligned error: 9.66 Å

pLDDT: mean 88.38, std 15.28, range [37.94, 98.25]